Protein AF-A0A9D8BSD7-F1 (afdb_monomer_lite)

Structure (mmCIF, N/CA/C/O backbone):
data_AF-A0A9D8BSD7-F1
#
_entry.id   AF-A0A9D8BSD7-F1
#
loop_
_atom_site.group_PDB
_atom_site.id
_atom_site.type_symbol
_atom_site.label_atom_id
_atom_site.label_alt_id
_atom_site.label_comp_id
_atom_site.label_asym_id
_atom_site.label_entity_id
_atom_site.label_seq_id
_atom_site.pdbx_PDB_ins_code
_atom_site.Cartn_x
_atom_site.Cartn_y
_atom_site.Cartn_z
_atom_site.occupancy
_atom_site.B_iso_or_equiv
_atom_site.auth_seq_id
_atom_site.auth_comp_id
_atom_site.auth_asym_id
_atom_site.auth_atom_id
_atom_site.pdbx_PDB_model_num
ATOM 1 N N . MET A 1 1 ? -24.258 3.481 29.411 1.00 61.56 1 MET A N 1
ATOM 2 C CA . MET A 1 1 ? -23.178 3.835 28.464 1.00 61.56 1 MET A CA 1
ATOM 3 C C . MET A 1 1 ? -23.738 3.678 27.059 1.00 61.56 1 MET A C 1
ATOM 5 O O . MET A 1 1 ? -24.239 2.600 26.769 1.00 61.56 1 MET A O 1
ATOM 9 N N . SER A 1 2 ? -23.772 4.724 26.232 1.00 80.25 2 SER A N 1
ATOM 10 C CA . SER A 1 2 ? -24.279 4.586 24.859 1.00 80.25 2 SER A CA 1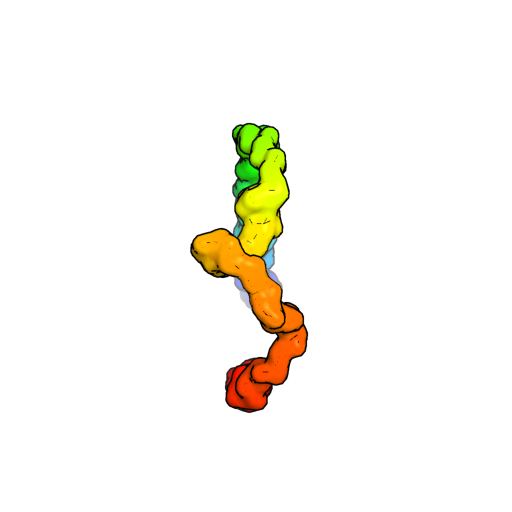
ATOM 11 C C . SER A 1 2 ? -23.262 3.829 24.000 1.00 80.25 2 SER A C 1
ATOM 13 O O . SER A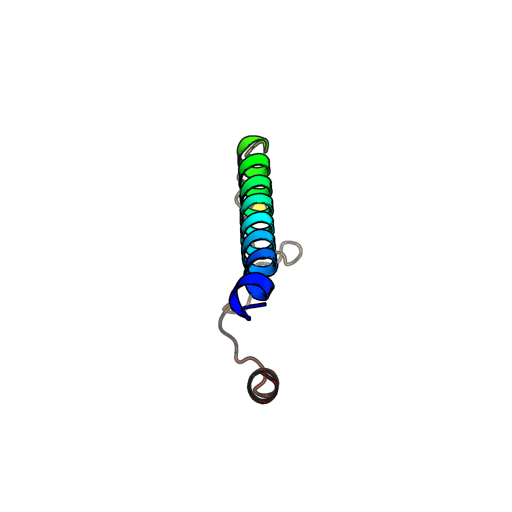 1 2 ? -22.057 4.038 24.128 1.00 80.25 2 SER A O 1
ATOM 15 N N . THR A 1 3 ? -23.738 2.942 23.128 1.00 78.69 3 THR A N 1
ATOM 16 C CA . THR A 1 3 ? -22.899 2.091 22.262 1.00 78.69 3 THR A CA 1
ATOM 17 C C . THR A 1 3 ? -21.936 2.898 21.383 1.00 78.69 3 THR A C 1
ATOM 19 O O . THR A 1 3 ? -20.822 2.458 21.121 1.00 78.69 3 THR A O 1
ATOM 22 N N . TYR A 1 4 ? -22.308 4.123 20.997 1.00 79.69 4 TYR A N 1
ATOM 23 C CA . TYR A 1 4 ? -21.486 5.041 20.196 1.00 79.69 4 TYR A CA 1
ATOM 24 C C . TYR A 1 4 ? -20.124 5.370 20.819 1.00 79.69 4 TYR A C 1
ATOM 26 O O . TYR A 1 4 ? -19.125 5.463 20.108 1.00 79.69 4 TYR A O 1
ATOM 34 N N . GLN A 1 5 ? -20.061 5.498 22.147 1.00 88.06 5 GLN A N 1
ATOM 35 C CA . GLN A 1 5 ? -18.812 5.783 22.861 1.00 88.06 5 GLN A CA 1
ATOM 36 C C . GLN A 1 5 ? -17.787 4.648 22.700 1.00 88.06 5 GLN A C 1
ATOM 38 O O . GLN A 1 5 ? -16.587 4.886 22.778 1.00 88.06 5 GLN A O 1
ATOM 43 N N . GLN A 1 6 ? -18.246 3.426 22.417 1.00 88.50 6 GLN A N 1
ATOM 44 C CA . GLN A 1 6 ? -17.392 2.253 22.245 1.00 88.50 6 GLN A CA 1
ATOM 45 C C . GLN A 1 6 ? -16.762 2.165 20.843 1.00 88.50 6 GLN A C 1
ATOM 47 O O . GLN A 1 6 ? -15.696 1.574 20.692 1.00 88.50 6 GLN A O 1
ATOM 52 N N . TYR A 1 7 ? -17.370 2.786 19.826 1.00 91.38 7 TYR A N 1
ATOM 53 C CA . TYR A 1 7 ? -16.831 2.820 18.457 1.00 91.38 7 TYR A CA 1
ATOM 54 C C . TYR A 1 7 ? -15.854 3.974 18.218 1.00 91.38 7 TYR A C 1
ATOM 56 O O . TYR A 1 7 ? -15.025 3.914 17.310 1.00 91.38 7 TYR A O 1
ATOM 64 N N . TRP A 1 8 ? -15.919 5.016 19.047 1.00 94.00 8 TRP A N 1
ATOM 65 C CA . TRP A 1 8 ? -15.060 6.191 18.936 1.00 94.00 8 TRP A CA 1
ATOM 66 C C . TRP A 1 8 ? -13.549 5.870 18.953 1.00 94.00 8 TRP A C 1
ATOM 68 O O . TRP A 1 8 ? -12.841 6.339 18.057 1.00 94.00 8 TRP A O 1
ATOM 78 N N . PRO A 1 9 ? -13.029 5.017 19.862 1.00 95.12 9 PRO A N 1
ATOM 79 C CA . PRO A 1 9 ? -11.613 4.642 19.856 1.00 95.12 9 PRO A CA 1
ATOM 80 C C . PRO A 1 9 ? -11.185 3.900 18.583 1.00 95.12 9 PRO A C 1
ATOM 82 O O . PRO A 1 9 ? -10.065 4.081 18.113 1.00 95.12 9 PRO A O 1
ATOM 85 N N . ILE A 1 10 ? -12.079 3.093 18.002 1.00 95.31 10 ILE A N 1
ATOM 86 C CA . ILE A 1 10 ? -11.808 2.322 16.780 1.00 95.31 10 ILE A CA 1
ATOM 87 C C . ILE A 1 10 ? -11.634 3.271 15.590 1.00 95.31 10 ILE A C 1
ATOM 89 O O . ILE A 1 10 ? -10.694 3.119 14.810 1.00 95.31 10 ILE A O 1
ATOM 93 N N . LEU A 1 11 ? -12.500 4.283 15.476 1.00 96.31 11 LEU A N 1
ATOM 94 C CA . LEU A 1 11 ? -12.398 5.304 14.431 1.00 96.31 11 LEU A CA 1
ATOM 95 C C . LEU A 1 11 ? -11.102 6.110 14.545 1.00 96.31 11 LEU A C 1
ATOM 97 O O . LEU A 1 11 ? -10.419 6.316 13.543 1.00 96.31 11 LEU A O 1
ATOM 101 N N . LEU A 1 12 ? -10.735 6.525 15.760 1.00 97.38 12 LEU A N 1
ATOM 102 C CA . LEU A 1 12 ? -9.478 7.239 15.993 1.00 97.38 12 LEU A CA 1
ATOM 103 C C . LEU A 1 12 ? -8.256 6.377 15.658 1.00 97.38 12 LEU A C 1
ATOM 105 O O . LEU A 1 12 ? -7.316 6.875 15.042 1.00 97.38 12 LEU A O 1
ATOM 109 N N . ALA A 1 13 ? -8.277 5.089 16.008 1.00 97.56 13 ALA A N 1
ATOM 110 C CA . ALA A 1 13 ? -7.205 4.161 15.664 1.00 97.56 13 ALA A CA 1
ATOM 111 C C . ALA A 1 13 ? -7.073 3.975 14.143 1.00 97.56 13 ALA A C 1
ATOM 113 O O . ALA A 1 13 ? -5.965 4.044 13.613 1.00 97.56 13 ALA A O 1
ATOM 114 N N . ALA A 1 14 ? -8.190 3.803 13.428 1.00 98.06 14 ALA A N 1
ATOM 115 C CA . ALA A 1 14 ? -8.194 3.683 11.970 1.00 98.06 14 ALA A CA 1
ATOM 116 C C . ALA A 1 14 ? -7.667 4.957 11.285 1.00 98.06 14 ALA A C 1
ATOM 118 O O . ALA A 1 14 ? -6.845 4.875 10.37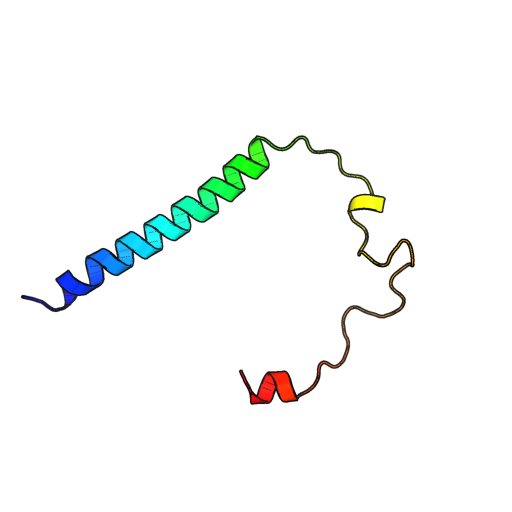0 1.00 98.06 14 ALA A O 1
ATOM 119 N N . LEU A 1 15 ? -8.086 6.135 11.761 1.00 98.50 15 LEU A N 1
ATOM 120 C CA . LEU A 1 15 ? -7.594 7.420 11.263 1.00 98.50 15 LEU A CA 1
ATOM 121 C C . LEU A 1 15 ? -6.093 7.583 11.537 1.00 98.50 15 LEU A C 1
ATOM 123 O O . LEU A 1 15 ? -5.343 7.969 10.644 1.00 98.50 15 LEU A O 1
ATOM 127 N N . GLY A 1 16 ? -5.642 7.244 12.747 1.00 98.62 16 GLY A N 1
ATOM 128 C CA . GLY A 1 16 ? -4.229 7.273 13.116 1.00 98.62 16 GLY A CA 1
ATOM 129 C C . GLY A 1 16 ? -3.379 6.353 12.239 1.00 98.62 16 GLY A C 1
ATOM 130 O O . GLY A 1 16 ? -2.330 6.773 11.754 1.00 98.62 16 GLY A O 1
ATOM 131 N N . ALA A 1 17 ? -3.853 5.134 11.962 1.00 98.50 17 ALA A N 1
ATOM 132 C CA . ALA A 1 17 ? -3.176 4.189 11.077 1.00 98.50 17 ALA A CA 1
ATOM 133 C C . ALA A 1 17 ? -3.064 4.722 9.639 1.00 98.50 17 ALA A C 1
ATOM 135 O O . ALA A 1 17 ? -1.993 4.641 9.035 1.00 98.50 17 ALA A O 1
ATOM 136 N N . LEU A 1 18 ? -4.136 5.323 9.110 1.00 98.69 18 LEU A N 1
ATOM 137 C CA . LEU A 1 18 ? -4.136 5.967 7.793 1.00 98.69 18 LEU A CA 1
ATOM 138 C C . LEU A 1 18 ? -3.148 7.135 7.723 1.00 98.69 18 LEU A C 1
ATOM 140 O O . LEU A 1 18 ? -2.353 7.203 6.787 1.00 98.69 18 LEU A O 1
ATOM 144 N N . ILE A 1 19 ? -3.171 8.030 8.716 1.00 98.69 19 ILE A N 1
ATOM 145 C CA . ILE A 1 19 ? -2.258 9.180 8.788 1.00 98.69 19 ILE A CA 1
ATOM 146 C C . ILE A 1 19 ? -0.810 8.700 8.861 1.00 98.69 19 ILE A C 1
ATOM 148 O O . ILE A 1 19 ? 0.045 9.227 8.154 1.00 98.69 19 ILE A O 1
ATOM 152 N N . PHE A 1 20 ? -0.533 7.685 9.677 1.00 98.56 20 PHE A N 1
ATOM 153 C CA . PHE A 1 20 ? 0.806 7.129 9.807 1.00 98.56 20 PHE A CA 1
ATOM 154 C C . PHE A 1 20 ? 1.295 6.499 8.497 1.00 98.56 20 PHE A C 1
ATOM 156 O O . PHE A 1 20 ? 2.395 6.814 8.044 1.00 98.56 20 PHE A O 1
ATOM 163 N N . ALA A 1 21 ? 0.474 5.667 7.849 1.00 98.50 21 ALA A N 1
ATOM 164 C CA . ALA A 1 21 ? 0.823 5.032 6.579 1.00 98.50 21 ALA A CA 1
ATOM 165 C C . ALA A 1 21 ? 1.055 6.068 5.466 1.00 98.50 21 ALA A C 1
ATOM 167 O O . ALA A 1 21 ? 2.075 6.022 4.776 1.00 98.50 21 ALA A O 1
ATOM 168 N N . ALA A 1 22 ? 0.152 7.043 5.329 1.00 98.56 22 ALA A N 1
ATOM 169 C CA . ALA A 1 22 ? 0.301 8.133 4.370 1.00 98.56 22 ALA A CA 1
ATOM 170 C C . ALA A 1 22 ? 1.549 8.978 4.673 1.00 98.56 22 ALA A C 1
ATOM 172 O O . ALA A 1 22 ? 2.330 9.274 3.770 1.00 98.56 22 ALA A O 1
ATOM 173 N N . GLY A 1 23 ? 1.780 9.309 5.945 1.00 98.50 23 GLY A N 1
ATOM 174 C CA . GLY A 1 23 ? 2.955 10.047 6.399 1.00 98.50 23 GLY A CA 1
ATOM 175 C C . GLY A 1 23 ? 4.260 9.331 6.062 1.00 98.50 23 GLY A C 1
ATOM 176 O O . GLY A 1 23 ? 5.169 9.950 5.515 1.00 98.50 23 GLY A O 1
ATOM 177 N N . ALA A 1 24 ? 4.338 8.020 6.301 1.00 98.19 24 ALA A N 1
ATOM 178 C CA . ALA A 1 24 ? 5.509 7.214 5.961 1.00 98.19 24 ALA A CA 1
ATOM 179 C C . ALA A 1 24 ? 5.806 7.226 4.450 1.00 98.19 24 ALA A C 1
ATOM 181 O O . ALA A 1 24 ? 6.957 7.411 4.048 1.00 98.19 24 ALA A O 1
ATOM 182 N N . ILE A 1 25 ? 4.772 7.096 3.610 1.00 97.88 25 ILE A N 1
ATOM 183 C CA . ILE A 1 25 ? 4.903 7.171 2.147 1.00 97.88 25 ILE A CA 1
ATOM 184 C C . ILE A 1 25 ? 5.390 8.561 1.716 1.00 97.88 25 ILE A C 1
ATOM 186 O O . ILE A 1 25 ? 6.325 8.660 0.922 1.00 97.88 25 ILE A O 1
ATOM 190 N N . VAL A 1 26 ? 4.803 9.634 2.258 1.00 98.12 26 VAL A N 1
ATOM 191 C CA . VAL A 1 26 ? 5.190 11.018 1.936 1.00 98.12 26 VAL A CA 1
ATOM 192 C C . VAL A 1 26 ? 6.636 11.290 2.344 1.00 98.12 26 VAL A C 1
ATOM 194 O O . VAL A 1 26 ? 7.413 11.796 1.535 1.00 98.12 26 VAL A O 1
ATOM 197 N N . VAL A 1 27 ? 7.032 10.908 3.559 1.00 98.00 27 VAL A N 1
ATOM 198 C CA . VAL A 1 27 ? 8.411 11.075 4.040 1.00 98.00 27 VAL A CA 1
ATOM 199 C C . VAL A 1 27 ? 9.389 10.291 3.164 1.00 98.00 27 VAL A C 1
ATOM 201 O O . VAL A 1 27 ? 10.395 10.850 2.729 1.00 98.00 27 VAL A O 1
ATOM 204 N N . SER A 1 28 ? 9.080 9.034 2.831 1.00 96.44 28 SER A N 1
ATOM 205 C CA . SER A 1 28 ? 9.903 8.227 1.921 1.00 96.44 28 SER A CA 1
ATOM 206 C C . SER A 1 28 ? 10.056 8.898 0.551 1.00 96.44 28 SER A C 1
ATOM 208 O O . SER A 1 28 ? 11.168 9.018 0.032 1.00 96.44 28 SER A O 1
ATOM 210 N N . PHE A 1 29 ? 8.963 9.411 -0.013 1.00 95.12 29 PHE A N 1
ATOM 211 C CA . PHE 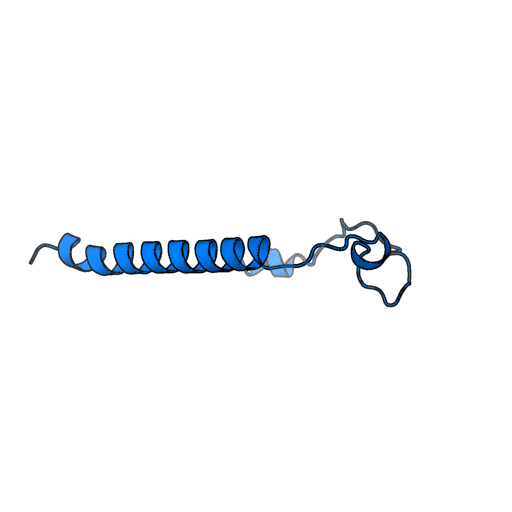A 1 29 ? 8.950 10.072 -1.316 1.00 95.12 29 PHE A CA 1
ATOM 212 C C . PHE A 1 29 ? 9.753 11.380 -1.352 1.00 95.12 29 PHE A C 1
ATOM 214 O O . PHE A 1 29 ? 10.330 11.702 -2.398 1.00 95.12 29 PHE A O 1
ATOM 221 N N . LEU A 1 30 ? 9.781 12.123 -0.238 1.00 96.44 30 LEU A N 1
ATOM 222 C CA . LEU A 1 30 ? 10.528 13.375 -0.085 1.00 96.44 30 LEU A CA 1
ATOM 223 C C . LEU A 1 30 ? 12.021 13.142 0.179 1.00 96.44 30 LEU A C 1
ATOM 225 O O . LEU A 1 30 ? 12.849 13.873 -0.357 1.00 96.44 30 LEU A O 1
ATOM 229 N N . LEU A 1 31 ? 12.375 12.125 0.972 1.00 96.94 31 LEU A N 1
ATOM 230 C CA . LEU A 1 31 ? 13.770 11.828 1.324 1.00 96.94 31 LEU A CA 1
ATOM 231 C C . LEU A 1 31 ? 14.513 11.005 0.257 1.00 96.94 31 LEU A C 1
ATOM 233 O O . LEU A 1 31 ? 15.743 10.978 0.241 1.00 96.94 31 LEU A O 1
ATOM 237 N N . THR A 1 32 ? 13.799 10.315 -0.635 1.00 93.69 32 THR A N 1
ATOM 238 C CA . THR A 1 32 ? 14.420 9.429 -1.632 1.00 93.69 32 THR A CA 1
ATOM 239 C C . THR A 1 32 ? 15.128 10.205 -2.745 1.00 93.69 32 THR A C 1
ATOM 241 O O . THR A 1 32 ? 14.530 11.030 -3.438 1.00 93.69 32 THR A O 1
ATOM 244 N N . ARG A 1 33 ? 16.390 9.844 -3.025 1.00 90.19 33 ARG A N 1
ATOM 245 C CA . ARG A 1 33 ? 17.112 10.302 -4.221 1.00 90.19 33 ARG A CA 1
ATOM 246 C C . ARG A 1 33 ? 16.564 9.604 -5.466 1.00 90.19 33 ARG A C 1
ATOM 248 O O . ARG A 1 33 ? 16.775 8.409 -5.668 1.00 90.19 33 ARG A O 1
ATOM 255 N N . ARG A 1 34 ? 15.876 10.352 -6.328 1.00 88.88 34 ARG A N 1
ATOM 256 C CA . ARG A 1 34 ? 15.286 9.801 -7.557 1.00 88.88 34 ARG A CA 1
ATOM 257 C C . ARG A 1 34 ? 16.321 9.695 -8.664 1.00 88.88 34 ARG A C 1
ATOM 259 O O . ARG A 1 34 ? 16.908 10.693 -9.061 1.00 88.88 34 ARG A O 1
ATOM 266 N N . HIS A 1 35 ? 16.504 8.484 -9.182 1.00 91.94 35 HIS A N 1
ATOM 267 C CA . HIS A 1 35 ? 17.326 8.228 -10.362 1.00 91.94 35 HIS A CA 1
ATOM 268 C C . HIS A 1 35 ? 16.612 7.225 -11.283 1.00 91.94 35 HIS A C 1
ATOM 270 O O . HIS A 1 35 ? 16.959 6.034 -11.273 1.00 91.94 35 HIS A O 1
ATOM 276 N N . PRO A 1 36 ? 15.575 7.673 -12.021 1.00 91.88 36 PRO A N 1
ATOM 277 C CA . PRO A 1 36 ? 14.853 6.814 -12.951 1.00 91.88 36 PRO A CA 1
ATOM 278 C C . PRO A 1 36 ? 15.805 6.316 -14.043 1.00 91.88 36 PRO A C 1
ATOM 280 O O . PRO A 1 36 ? 16.678 7.043 -14.510 1.00 91.88 36 PRO A O 1
ATOM 283 N N . ASN A 1 37 ? 15.665 5.049 -14.408 1.00 92.62 37 ASN A N 1
ATOM 284 C CA . ASN A 1 37 ? 16.402 4.401 -15.488 1.00 92.62 37 ASN A CA 1
ATOM 285 C C . ASN A 1 37 ? 15.429 3.396 -16.127 1.00 92.62 37 ASN A C 1
ATOM 287 O O . ASN A 1 37 ? 14.773 2.697 -15.348 1.00 92.62 37 ASN A O 1
ATOM 291 N N . PRO A 1 38 ? 15.319 3.306 -17.467 1.00 90.12 38 PRO A N 1
ATOM 292 C CA . PRO A 1 38 ? 14.477 2.312 -18.141 1.00 90.12 38 PRO A CA 1
ATOM 293 C C . PRO A 1 38 ? 14.647 0.897 -17.573 1.00 90.12 38 PRO A C 1
ATOM 295 O O . PRO A 1 38 ? 13.664 0.292 -17.165 1.00 90.12 38 PRO A O 1
ATOM 298 N N . ALA A 1 39 ? 15.885 0.441 -17.354 1.00 88.44 39 ALA A N 1
ATOM 299 C CA . ALA A 1 39 ? 16.149 -0.892 -16.801 1.00 88.44 39 ALA A CA 1
ATOM 300 C C . ALA A 1 39 ? 15.603 -1.104 -15.370 1.00 88.44 39 ALA A C 1
ATOM 302 O O . ALA A 1 39 ? 15.341 -2.228 -14.964 1.00 88.44 39 ALA A O 1
ATOM 303 N N . LYS A 1 40 ? 15.430 -0.034 -14.576 1.00 87.75 40 LYS A N 1
ATOM 304 C CA . LYS A 1 40 ? 14.818 -0.105 -13.231 1.00 87.75 40 LYS A CA 1
ATOM 305 C C . LYS A 1 40 ? 13.286 -0.058 -13.270 1.00 87.75 40 LYS A C 1
ATOM 307 O O . LYS A 1 40 ? 12.656 -0.291 -12.244 1.00 87.75 40 LYS A O 1
ATOM 312 N N . GLN A 1 41 ? 12.711 0.344 -14.402 1.00 91.06 41 GLN A N 1
ATOM 313 C CA . GLN A 1 41 ? 11.268 0.474 -14.620 1.00 91.06 41 GLN A CA 1
ATOM 314 C C . GLN A 1 41 ? 10.687 -0.722 -15.385 1.00 91.06 41 GLN A C 1
ATOM 316 O O . GLN A 1 41 ? 9.468 -0.857 -15.465 1.00 91.06 41 GLN A O 1
ATOM 321 N N . GLU A 1 42 ? 11.545 -1.578 -15.936 1.00 89.38 42 GLU A N 1
ATOM 322 C CA . GLU A 1 42 ? 11.153 -2.815 -16.598 1.00 89.38 42 GLU A CA 1
ATOM 323 C C . GLU A 1 42 ? 10.693 -3.881 -15.584 1.00 89.38 42 GLU A C 1
ATOM 325 O O . GLU A 1 42 ? 11.227 -3.955 -14.470 1.00 89.38 42 GLU A O 1
ATOM 330 N N . PRO A 1 43 ? 9.702 -4.721 -15.943 1.00 88.81 43 PRO A N 1
ATOM 331 C CA . PRO A 1 43 ? 9.318 -5.878 -15.145 1.00 88.81 43 PRO A CA 1
ATOM 332 C C . PRO A 1 43 ? 10.498 -6.814 -14.878 1.00 88.81 43 PRO A C 1
ATOM 334 O O . PRO A 1 43 ? 11.353 -7.037 -15.734 1.00 88.81 43 PRO A O 1
ATOM 337 N N . TYR A 1 44 ? 10.532 -7.386 -13.677 1.00 85.81 44 TYR A N 1
ATOM 338 C CA . TYR A 1 44 ? 11.604 -8.293 -13.295 1.00 85.81 44 TYR A CA 1
ATOM 339 C C . TYR A 1 44 ? 11.424 -9.677 -13.926 1.00 85.81 44 TYR A C 1
ATOM 341 O O . TYR A 1 44 ? 10.551 -10.432 -13.510 1.00 85.81 44 TYR A O 1
ATOM 349 N N . GLU A 1 45 ? 12.313 -10.030 -14.853 1.00 88.25 45 GLU A N 1
ATOM 350 C CA . GLU A 1 45 ? 12.476 -11.392 -15.385 1.00 88.25 45 GLU A CA 1
ATOM 351 C C . GLU A 1 45 ? 13.960 -11.687 -15.696 1.00 88.25 45 GLU A C 1
ATOM 353 O O . GLU A 1 45 ? 14.309 -12.205 -16.750 1.00 88.25 45 GLU A O 1
ATOM 358 N N . CYS A 1 46 ? 14.883 -11.308 -14.800 1.00 84.50 46 CYS A N 1
ATOM 359 C CA . CYS A 1 46 ? 16.333 -11.517 -14.988 1.00 84.50 46 CYS A CA 1
ATOM 360 C C . CYS A 1 46 ? 16.893 -10.973 -16.326 1.00 84.50 46 CYS A C 1
ATOM 362 O O . CYS A 1 46 ? 17.836 -11.536 -16.879 1.00 84.50 46 CYS A O 1
ATOM 364 N N . GLY A 1 47 ? 16.322 -9.880 -16.847 1.00 83.31 47 GLY A N 1
ATOM 365 C CA . GLY A 1 47 ? 16.710 -9.289 -18.136 1.00 83.31 47 GLY A CA 1
ATOM 366 C C . GLY A 1 47 ? 16.061 -9.943 -19.361 1.00 83.31 47 GLY A C 1
ATOM 367 O O . GLY A 1 47 ? 16.392 -9.580 -20.488 1.00 83.31 47 GLY A O 1
ATOM 368 N N . ILE A 1 48 ? 15.144 -10.891 -19.160 1.00 83.00 48 ILE A N 1
ATOM 369 C CA . ILE A 1 48 ? 14.312 -11.461 -20.218 1.00 83.00 48 ILE A CA 1
ATOM 370 C C . ILE A 1 48 ? 13.127 -10.510 -20.436 1.00 83.00 48 ILE A C 1
ATOM 372 O O . ILE A 1 48 ? 12.480 -10.112 -19.469 1.00 83.00 48 ILE A O 1
ATOM 376 N N . PRO A 1 49 ? 12.836 -10.087 -21.676 1.00 83.06 49 PRO A N 1
ATOM 377 C CA . PRO A 1 49 ? 11.648 -9.290 -21.932 1.00 83.06 49 PRO A CA 1
ATOM 378 C C . PRO A 1 49 ? 10.396 -10.144 -21.676 1.00 83.06 49 PRO A C 1
ATOM 380 O O . PRO A 1 49 ? 10.349 -11.284 -22.147 1.00 83.06 49 PRO A O 1
ATOM 383 N N . PRO A 1 50 ? 9.366 -9.606 -20.999 1.00 81.12 50 PRO A N 1
ATOM 384 C CA . PRO A 1 50 ? 8.151 -10.353 -20.706 1.00 81.12 50 PRO A CA 1
ATOM 385 C C . PRO A 1 50 ? 7.491 -10.817 -22.006 1.00 81.12 50 PRO A C 1
ATOM 387 O O . PRO A 1 50 ? 7.093 -10.018 -22.854 1.00 81.12 50 PRO A O 1
ATOM 390 N N . LEU A 1 51 ? 7.394 -12.137 -22.161 1.00 74.75 51 LEU A N 1
ATOM 391 C CA . LEU A 1 51 ? 6.926 -12.788 -23.390 1.00 74.75 51 LEU A CA 1
ATOM 392 C C . LEU A 1 51 ? 5.395 -12.802 -23.511 1.00 74.75 51 LEU A C 1
ATOM 394 O O . LEU A 1 51 ? 4.861 -12.934 -24.611 1.00 74.75 51 LEU A O 1
ATOM 398 N N . SER A 1 52 ? 4.683 -12.697 -22.386 1.00 72.12 52 SER A N 1
ATOM 399 C CA . SER A 1 52 ? 3.227 -12.847 -22.322 1.00 72.12 52 SER A CA 1
ATOM 400 C C . SER A 1 52 ? 2.535 -11.516 -22.027 1.00 72.12 52 SER A C 1
ATOM 402 O O . SER A 1 52 ? 3.029 -10.730 -21.215 1.00 72.12 5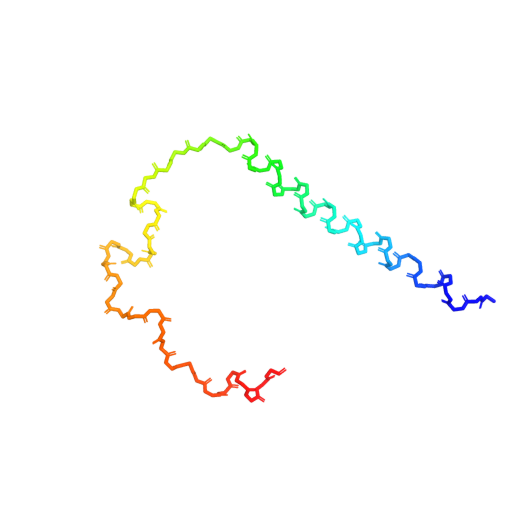2 SER A O 1
ATOM 404 N N . PRO A 1 53 ? 1.344 -11.260 -22.601 1.00 78.81 53 PRO A N 1
ATOM 405 C CA . PRO A 1 53 ? 0.509 -10.155 -22.153 1.00 78.81 53 PRO A CA 1
ATOM 406 C C . PRO A 1 53 ? 0.187 -10.298 -20.659 1.00 78.81 53 PRO A C 1
ATOM 408 O O . PRO A 1 53 ? -0.094 -11.394 -20.178 1.00 78.81 53 PRO A O 1
ATOM 411 N N . ALA A 1 54 ? 0.128 -9.173 -19.939 1.00 79.56 54 ALA A N 1
ATOM 412 C CA . ALA A 1 54 ? -0.266 -9.132 -18.523 1.00 79.56 54 ALA A CA 1
ATOM 413 C C . ALA A 1 54 ? -1.716 -9.608 -18.272 1.00 79.56 54 ALA A C 1
ATOM 415 O O . ALA A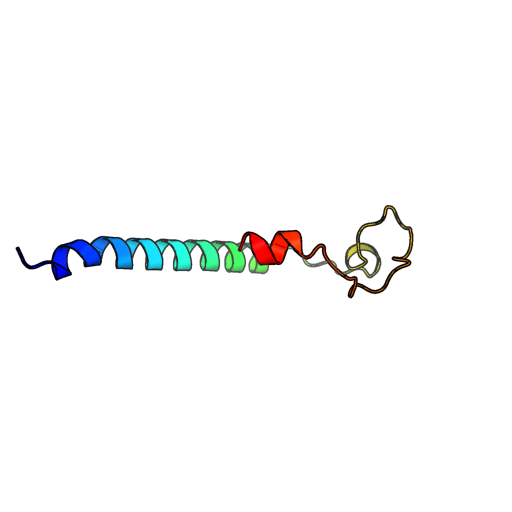 1 54 ? -2.146 -9.767 -17.132 1.00 79.56 54 ALA A O 1
ATOM 416 N N . ARG A 1 55 ? -2.494 -9.816 -19.342 1.00 81.75 55 ARG A N 1
ATOM 417 C CA . ARG A 1 55 ? -3.878 -10.293 -19.308 1.00 81.75 55 ARG A CA 1
ATOM 418 C C . ARG A 1 55 ? -3.922 -11.769 -19.681 1.00 81.75 55 ARG A C 1
ATOM 420 O O . ARG A 1 55 ? -4.084 -12.114 -20.847 1.00 81.75 55 ARG A O 1
ATOM 427 N N . VAL A 1 56 ? -3.805 -12.616 -18.667 1.00 87.44 56 VAL A N 1
ATOM 428 C CA . VAL A 1 56 ? -3.964 -14.070 -18.774 1.00 87.44 56 VAL A CA 1
ATOM 429 C C . VAL A 1 56 ? -5.203 -14.529 -18.012 1.00 87.44 56 VAL A C 1
ATOM 431 O O . VAL A 1 56 ? -5.671 -13.850 -17.097 1.00 87.44 56 VAL A O 1
ATOM 434 N N . GLN A 1 57 ? -5.748 -15.685 -18.388 1.00 88.56 57 GLN A N 1
ATOM 435 C CA . GLN A 1 57 ? -6.801 -16.323 -17.605 1.00 88.56 57 GLN A CA 1
ATOM 436 C C . GLN A 1 57 ? -6.207 -16.824 -16.289 1.00 88.56 57 GLN A C 1
ATOM 438 O O . GLN A 1 57 ? -5.370 -17.724 -16.265 1.00 88.56 57 GLN A O 1
ATOM 443 N N . ILE A 1 58 ? -6.644 -16.221 -15.190 1.00 88.56 58 ILE A N 1
ATOM 444 C CA . ILE A 1 58 ? -6.305 -16.665 -13.842 1.00 88.56 58 ILE A CA 1
ATOM 445 C C . ILE A 1 58 ? -7.303 -17.766 -13.455 1.00 88.56 58 ILE A C 1
ATOM 447 O O . ILE A 1 58 ? -8.464 -17.738 -13.861 1.00 88.56 58 ILE A O 1
ATOM 451 N N . SER A 1 59 ? -6.852 -18.767 -12.698 1.00 92.56 59 SER A N 1
ATOM 452 C CA . SER A 1 59 ? -7.691 -19.894 -12.271 1.00 92.56 59 SER A CA 1
ATOM 453 C C . SER A 1 59 ? -9.001 -19.436 -11.610 1.00 92.56 59 SER A C 1
ATOM 455 O O . SER A 1 59 ? -8.984 -18.650 -10.664 1.00 92.56 59 SER A O 1
ATOM 457 N N . VAL A 1 60 ? -10.136 -20.007 -12.034 1.00 94.31 60 VAL A N 1
ATOM 458 C CA . VAL A 1 60 ? -11.477 -19.723 -11.471 1.00 94.31 60 VAL A CA 1
ATOM 459 C C . VAL A 1 60 ? -11.546 -20.010 -9.968 1.00 94.31 60 VAL A C 1
ATOM 461 O O . VAL A 1 60 ? -12.360 -19.434 -9.255 1.00 94.31 60 VAL A O 1
ATOM 464 N N . LYS A 1 61 ? -10.650 -20.854 -9.446 1.00 95.12 61 LYS A N 1
ATOM 465 C CA . LYS A 1 61 ? -10.567 -21.150 -8.010 1.00 95.12 61 LYS A CA 1
ATOM 466 C C . LYS A 1 61 ? -10.401 -19.890 -7.154 1.00 95.12 61 LYS A C 1
ATOM 468 O O . LYS A 1 61 ? -10.954 -19.848 -6.064 1.00 95.12 61 LYS A O 1
ATOM 473 N N . PHE A 1 62 ? -9.699 -18.866 -7.648 1.00 93.06 62 PHE A N 1
ATOM 474 C CA . PHE A 1 62 ? -9.555 -17.596 -6.928 1.00 93.06 62 PHE A CA 1
ATOM 475 C C . PHE A 1 62 ? -10.874 -16.819 -6.827 1.00 93.06 62 PHE A C 1
ATOM 477 O O . PHE A 1 62 ? -11.063 -16.086 -5.869 1.00 93.06 62 PHE A O 1
ATOM 484 N N . TYR A 1 63 ? -11.791 -17.008 -7.779 1.00 93.25 63 TYR A N 1
ATOM 485 C CA . TYR A 1 63 ? -13.133 -16.429 -7.727 1.00 93.25 63 TYR A CA 1
ATOM 486 C C . TYR A 1 63 ? -14.048 -17.193 -6.767 1.00 93.25 63 TYR A C 1
ATOM 488 O O . TYR A 1 63 ? -14.808 -16.582 -6.033 1.00 93.25 63 TYR A O 1
ATOM 496 N N . LEU A 1 64 ? -13.951 -18.526 -6.742 1.00 96.06 64 LEU A N 1
ATOM 497 C CA . LEU A 1 64 ? -14.785 -19.355 -5.866 1.00 96.06 64 LEU A CA 1
ATOM 498 C C . LEU A 1 64 ? -14.448 -19.210 -4.371 1.00 96.06 64 LEU A C 1
ATOM 500 O O . LEU A 1 64 ? -15.273 -19.594 -3.549 1.00 96.06 64 LEU A O 1
ATOM 504 N N . MET A 1 65 ? -13.252 -18.719 -4.023 1.00 95.06 65 MET A N 1
ATOM 505 C CA . MET A 1 65 ? -12.815 -18.561 -2.627 1.00 95.06 65 MET A CA 1
ATOM 506 C C . MET A 1 65 ? -12.969 -17.146 -2.051 1.00 95.06 65 MET A C 1
ATOM 508 O O . MET A 1 65 ? -12.859 -16.996 -0.836 1.00 95.06 65 MET A O 1
ATOM 512 N N . ALA A 1 66 ? -13.118 -16.130 -2.903 1.00 85.56 66 ALA A N 1
ATOM 513 C CA . ALA A 1 66 ? -13.181 -14.724 -2.498 1.00 85.56 66 ALA A CA 1
ATOM 514 C C . ALA A 1 66 ? -14.536 -14.373 -1.868 1.00 85.56 66 ALA A C 1
ATOM 516 O O . ALA A 1 66 ? -14.525 -13.582 -0.899 1.00 85.56 66 ALA A O 1
#

Radius of gyration: 21.6 Å; chains: 1; bounding box: 42×34×52 Å

Foldseek 3Di:
DDPVVVCVVVVVVVVVVVCVVVVVVVVCVVPDDDDDDVVVVADDDPPDHDPDDPDDDDDCVVVVVD

Secondary structure (DSSP, 8-state):
--THHHHHHHHHHHHHHHHHHHHHHHHHHHHS-----HHHHS--STTPPP-S-S-----THHHHH-

pLDDT: mean 90.55, std 7.61, range [61.56, 98.69]

Sequence (66 aa):
MSTYQQYWPILLAALGALIFAAGAIVVSFLLTRRHPNPAKQEPYECGIPPLSPARVQISVKFYLMA